Protein AF-A0A7S2X1Z3-F1 (afdb_monomer_lite)

InterPro domains:
  IPR036188 FAD/NAD(P)-binding domain superfamily [G3DSA:3.50.50.60] (1-31)

Sequence (142 aa):
FDMVVIAHNGKCANRLVKPTGAERTLRQLRSLKLSAIWALMVEFESTGTGQPPVLPSGLQACFVSNSDVISFVGNQSAKYGPSKSGMECFTLLSTEGFGRQHKVPQEAVPAAKAAEVRDLMLGALFAIPGVSKREVGPAWRA

Organism: NCBI:txid1461544

pLDDT: mean 86.82, std 15.28, range [31.34, 98.5]

Foldseek 3Di:
DVDDDDPDQLVVSLVVCVVVVPVVSNVVSVVDDDFQKDKDKDKWACDDLTHDWQDPPNDQKDADDPDQFWGIKGFVCVVVHHDPVNIIMMMTMTDSNNRVVLPDPPVDDDPVSVVVSVVSRVVRQCVPPPGDDRDRDDPDDD

Radius of gyration: 19.77 Å; chains: 1; bounding box: 50×33×56 Å

Structure (mmCIF, N/CA/C/O backbone):
data_AF-A0A7S2X1Z3-F1
#
_entry.id   AF-A0A7S2X1Z3-F1
#
loop_
_atom_site.group_PDB
_atom_site.id
_atom_site.type_symbol
_atom_site.label_atom_id
_atom_site.label_alt_id
_atom_site.label_comp_id
_atom_site.label_asym_id
_atom_site.label_entity_id
_atom_site.label_seq_id
_atom_site.pdbx_PDB_ins_code
_atom_site.Cartn_x
_atom_site.Cartn_y
_atom_site.Cartn_z
_atom_site.occupancy
_atom_site.B_iso_or_equiv
_atom_site.auth_seq_id
_atom_site.auth_comp_id
_atom_site.auth_asym_id
_atom_site.auth_atom_id
_atom_site.pdbx_PDB_model_num
ATOM 1 N N . PHE A 1 1 ? -33.592 1.449 15.723 1.00 88.25 1 PHE A N 1
ATOM 2 C CA . PHE A 1 1 ? -33.065 0.200 15.149 1.00 88.25 1 PHE A CA 1
ATOM 3 C C . PHE A 1 1 ? -33.105 -0.860 16.223 1.00 88.25 1 PHE A C 1
ATOM 5 O O . PHE A 1 1 ? -32.727 -0.550 17.347 1.00 88.25 1 PHE A O 1
ATOM 12 N N . ASP A 1 2 ? -33.521 -2.072 15.880 1.00 96.00 2 ASP A N 1
ATOM 13 C CA . ASP A 1 2 ? -33.521 -3.210 16.807 1.00 96.00 2 ASP A CA 1
ATOM 14 C C . ASP A 1 2 ? -32.120 -3.819 16.967 1.00 96.00 2 ASP A C 1
ATOM 16 O O . ASP A 1 2 ? -31.810 -4.429 17.986 1.00 96.00 2 ASP A O 1
ATOM 20 N N . MET A 1 3 ? -31.242 -3.613 15.976 1.00 94.88 3 MET A N 1
ATOM 21 C CA . MET A 1 3 ? -29.839 -4.033 15.992 1.00 94.88 3 MET A CA 1
ATOM 22 C C . MET A 1 3 ? -28.944 -3.024 15.264 1.00 94.88 3 MET A C 1
ATOM 24 O O . MET A 1 3 ? -29.395 -2.295 14.380 1.00 94.88 3 MET A O 1
ATOM 28 N N . VAL A 1 4 ? -27.656 -3.009 15.620 1.00 92.44 4 VAL A N 1
ATOM 29 C CA . VAL A 1 4 ? -26.621 -2.181 14.983 1.00 92.44 4 VAL A CA 1
ATOM 30 C C . VAL A 1 4 ? -25.405 -3.049 14.665 1.00 92.44 4 VAL A C 1
ATOM 32 O O . VAL A 1 4 ? -24.924 -3.780 15.528 1.00 92.44 4 VAL A O 1
ATOM 35 N N . VAL A 1 5 ? -24.880 -2.937 13.442 1.00 94.56 5 VAL A N 1
ATOM 36 C CA . VAL A 1 5 ? -23.656 -3.622 12.994 1.00 94.56 5 VAL A CA 1
ATOM 37 C C . VAL A 1 5 ? -22.554 -2.589 12.766 1.00 94.56 5 VAL A C 1
ATOM 39 O O . VAL A 1 5 ? -22.750 -1.622 12.034 1.00 94.56 5 VAL A O 1
ATOM 42 N N . ILE A 1 6 ? -21.384 -2.791 13.381 1.00 93.31 6 ILE A N 1
ATOM 43 C CA . ILE A 1 6 ? -20.226 -1.893 13.251 1.00 93.31 6 ILE A CA 1
ATOM 44 C C . ILE A 1 6 ? -19.145 -2.589 12.421 1.00 93.31 6 ILE A C 1
ATOM 46 O O . ILE A 1 6 ? -18.381 -3.402 12.935 1.00 93.31 6 ILE A O 1
ATOM 50 N N . ALA A 1 7 ? -19.065 -2.238 11.138 1.00 94.56 7 ALA A N 1
ATOM 51 C CA . ALA A 1 7 ? -18.086 -2.763 10.184 1.00 94.56 7 ALA A CA 1
ATOM 52 C C . ALA A 1 7 ? -16.936 -1.763 9.958 1.00 94.56 7 ALA A C 1
ATOM 54 O O . ALA A 1 7 ? -16.726 -1.268 8.854 1.00 94.56 7 ALA A O 1
ATOM 55 N N . HIS A 1 8 ? -16.208 -1.422 11.026 1.00 93.38 8 HIS A N 1
ATOM 56 C CA . HIS A 1 8 ? -15.080 -0.488 10.968 1.00 93.38 8 HIS A CA 1
ATOM 57 C C . HIS A 1 8 ? -13.832 -1.092 11.626 1.00 93.38 8 HIS A C 1
ATOM 59 O O . HIS A 1 8 ? -13.919 -1.964 12.486 1.00 93.38 8 HIS A O 1
ATOM 65 N N . ASN A 1 9 ? -12.651 -0.602 11.248 1.00 91.00 9 ASN A N 1
ATOM 66 C CA . ASN A 1 9 ? -11.387 -0.949 11.896 1.00 91.00 9 ASN A CA 1
ATOM 67 C C . ASN A 1 9 ? -11.386 -0.693 13.426 1.00 91.00 9 ASN A C 1
ATOM 69 O O . ASN A 1 9 ? -12.139 0.141 13.936 1.00 91.00 9 ASN A O 1
ATOM 73 N N . GLY A 1 10 ? -10.512 -1.399 14.157 1.00 90.50 10 GLY A N 1
ATOM 74 C CA . GLY A 1 10 ? -10.580 -1.526 15.621 1.00 90.50 10 GLY A CA 1
ATOM 75 C C . GLY A 1 10 ? -10.670 -0.207 16.395 1.00 90.50 10 GLY A C 1
ATOM 76 O O . GLY A 1 10 ? -11.534 -0.061 17.256 1.00 90.50 10 GLY A O 1
ATOM 77 N N . LYS A 1 11 ? -9.843 0.796 16.064 1.00 90.25 11 LYS A N 1
ATOM 78 C CA . LYS A 1 11 ? -9.833 2.087 16.780 1.00 90.25 11 LYS A CA 1
ATOM 79 C C . LYS A 1 11 ? -11.131 2.877 16.588 1.00 90.25 11 LYS A C 1
ATOM 81 O O . LYS A 1 11 ? -11.650 3.450 17.545 1.00 90.2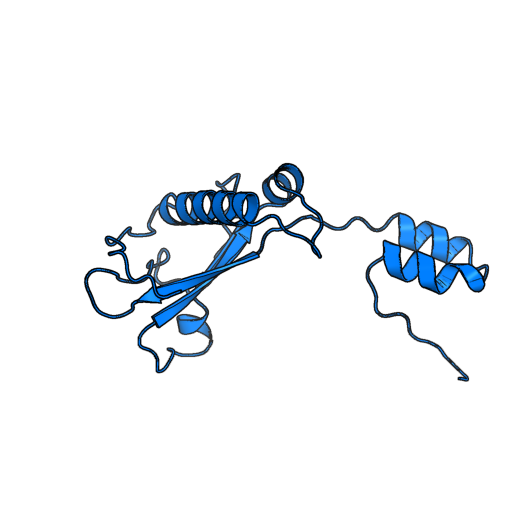5 11 LYS A O 1
ATOM 86 N N . CYS A 1 12 ? -11.667 2.913 15.374 1.00 91.88 12 CYS A N 1
ATOM 87 C CA . CYS A 1 12 ? -12.913 3.623 15.100 1.00 91.88 12 CYS A CA 1
ATOM 88 C C . CYS A 1 12 ? -14.129 2.843 15.605 1.00 91.88 12 CYS A C 1
ATOM 90 O O . CYS A 1 12 ? -15.008 3.445 16.218 1.00 91.88 12 CYS A O 1
ATOM 92 N N . ALA A 1 13 ? -14.142 1.515 15.454 1.00 95.12 13 ALA A N 1
ATOM 93 C CA . ALA A 1 13 ? -15.157 0.662 16.062 1.00 95.12 13 ALA A CA 1
ATOM 94 C C . ALA A 1 13 ? -15.181 0.835 17.588 1.00 95.12 13 ALA A C 1
ATOM 96 O O . ALA A 1 13 ? -16.249 0.984 18.171 1.00 95.12 13 ALA A O 1
ATOM 97 N N . ASN A 1 14 ? -14.015 0.934 18.238 1.00 95.56 14 ASN A N 1
ATOM 98 C CA . ASN A 1 14 ? -13.918 1.219 19.671 1.00 95.56 14 ASN A CA 1
ATOM 99 C C . ASN A 1 14 ? -14.615 2.534 20.053 1.00 95.56 14 ASN A C 1
ATOM 101 O O . ASN A 1 14 ? -15.329 2.579 21.051 1.00 95.56 14 ASN A O 1
ATOM 105 N N . ARG A 1 15 ? -14.438 3.593 19.249 1.00 94.50 15 ARG A N 1
ATOM 106 C CA . ARG A 1 15 ? -15.097 4.890 19.467 1.00 94.50 15 ARG A CA 1
ATOM 107 C C . ARG A 1 15 ? -16.618 4.785 19.335 1.00 94.50 15 ARG A C 1
ATOM 109 O O . ARG A 1 15 ? -17.320 5.375 20.148 1.00 94.50 15 ARG A O 1
ATOM 116 N N . LEU A 1 16 ? -17.105 4.026 18.353 1.00 95.44 16 LEU A N 1
ATOM 117 C CA . LEU A 1 16 ? -18.537 3.823 18.103 1.00 95.44 16 LEU A CA 1
ATOM 118 C C . LEU A 1 16 ? -19.207 2.937 19.165 1.00 95.44 16 LEU A C 1
ATOM 120 O O . LEU A 1 16 ? -20.340 3.198 19.545 1.00 95.44 16 LEU A O 1
ATOM 124 N N . VAL A 1 17 ? -18.503 1.922 19.678 1.00 94.69 17 VAL A N 1
ATOM 125 C CA . VAL A 1 17 ? -19.010 1.003 20.714 1.00 94.69 17 VAL A CA 1
ATOM 126 C C . VAL A 1 17 ? -18.955 1.623 22.114 1.00 94.69 17 VAL A C 1
ATOM 128 O O . VAL A 1 17 ? -19.666 1.165 23.004 1.00 94.69 17 VAL A O 1
ATOM 131 N N . LYS A 1 18 ? -18.152 2.674 22.345 1.00 95.44 18 LYS A N 1
ATOM 132 C CA . LYS A 1 18 ? -17.947 3.271 23.680 1.00 95.44 18 LYS A CA 1
ATOM 133 C C . LYS A 1 18 ? -19.246 3.562 24.460 1.00 95.44 18 LYS A C 1
ATOM 135 O O . LYS A 1 18 ? -19.277 3.213 25.638 1.00 95.44 18 LYS A O 1
ATOM 140 N N . PRO A 1 19 ? -20.316 4.122 23.862 1.00 94.94 19 PRO A N 1
ATOM 141 C CA . PRO A 1 19 ? -21.560 4.406 24.584 1.00 94.94 19 PRO A CA 1
ATOM 142 C C . PRO A 1 19 ? -22.304 3.163 25.097 1.00 94.94 19 PRO A C 1
ATOM 144 O O . PRO A 1 19 ? -23.149 3.289 25.972 1.00 94.94 19 PRO A O 1
ATOM 147 N N . THR A 1 20 ? -21.996 1.968 24.581 1.00 93.75 20 THR A N 1
ATOM 148 C CA . THR A 1 20 ? -22.656 0.715 24.994 1.00 93.75 20 THR A CA 1
ATOM 149 C C . THR A 1 20 ? -22.214 0.212 26.372 1.00 93.75 20 THR A C 1
ATOM 151 O O . THR A 1 20 ? -22.846 -0.685 26.918 1.00 93.75 20 THR A O 1
ATOM 154 N N . GLY A 1 21 ? -21.101 0.721 26.920 1.00 94.31 21 GLY A N 1
ATOM 155 C CA . GLY A 1 21 ? -20.534 0.236 28.187 1.00 94.31 21 GLY A CA 1
ATOM 156 C C . GLY A 1 21 ? -19.932 -1.178 28.128 1.00 94.31 21 GLY A C 1
ATOM 157 O O . GLY A 1 21 ? -19.570 -1.740 29.161 1.00 94.31 21 GLY A O 1
ATOM 158 N N . ALA A 1 22 ? -19.793 -1.776 26.939 1.00 94.19 22 ALA A N 1
ATOM 159 C CA . ALA A 1 22 ? -19.264 -3.128 26.758 1.00 94.19 22 ALA A CA 1
ATOM 160 C C . ALA A 1 22 ? -17.730 -3.199 26.943 1.00 94.19 22 ALA A C 1
ATOM 162 O O . ALA A 1 22 ? -16.971 -3.376 25.988 1.00 94.19 22 ALA A O 1
ATOM 163 N N . GLU A 1 23 ? -17.251 -3.093 28.185 1.00 95.44 23 GLU A N 1
ATOM 164 C CA . GLU A 1 23 ? -15.822 -2.982 28.534 1.00 95.44 23 GLU A CA 1
ATOM 165 C C . GLU A 1 23 ? -14.926 -4.094 27.965 1.00 95.44 23 GLU A C 1
ATOM 167 O O . GLU A 1 23 ? -13.803 -3.840 27.521 1.00 95.44 23 GLU A O 1
ATOM 172 N N . ARG A 1 24 ? -15.413 -5.343 27.934 1.00 96.06 24 ARG A N 1
ATOM 173 C CA . ARG A 1 24 ? -14.659 -6.465 27.342 1.00 96.06 24 ARG A CA 1
ATOM 174 C C . ARG A 1 24 ? -14.410 -6.235 25.849 1.00 96.06 24 ARG A C 1
ATOM 176 O O . ARG A 1 24 ? -13.268 -6.340 25.402 1.00 96.06 24 ARG A O 1
ATOM 183 N N . THR A 1 25 ? -15.449 -5.840 25.117 1.00 94.25 25 THR A N 1
ATOM 184 C CA . THR A 1 25 ? -15.381 -5.506 23.690 1.00 94.25 25 THR A CA 1
ATOM 185 C C . THR A 1 25 ? -14.482 -4.296 23.453 1.00 94.25 25 THR A C 1
ATOM 187 O O . THR A 1 25 ? -13.660 -4.302 22.539 1.00 94.25 25 THR A O 1
ATOM 190 N N . LEU A 1 26 ? -14.560 -3.271 24.308 1.00 95.12 26 LEU A N 1
ATOM 191 C CA . LEU A 1 26 ? -13.702 -2.092 24.193 1.00 95.12 26 LEU A CA 1
ATOM 192 C C . LEU A 1 26 ? -12.215 -2.443 24.338 1.00 95.12 26 LEU A C 1
ATOM 194 O O . LEU A 1 26 ? -11.396 -1.960 23.553 1.00 95.12 26 LEU A O 1
ATOM 198 N N . ARG A 1 27 ? -11.846 -3.311 25.286 1.00 95.00 27 ARG A N 1
ATOM 199 C CA . ARG A 1 27 ? -10.455 -3.772 25.423 1.00 95.00 27 ARG A CA 1
ATOM 200 C C . ARG A 1 27 ? -9.990 -4.569 24.205 1.00 95.00 27 ARG A C 1
ATOM 202 O O . ARG A 1 27 ? -8.911 -4.290 23.687 1.00 95.00 27 ARG A O 1
ATOM 209 N N . GLN A 1 28 ? -10.817 -5.487 23.708 1.00 94.81 28 GLN A N 1
ATOM 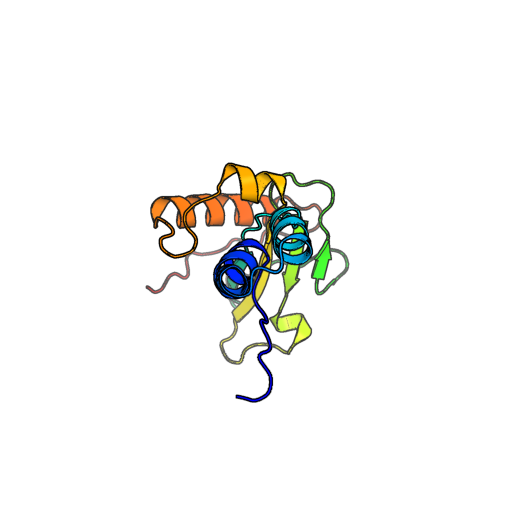210 C CA . GLN A 1 28 ? -10.496 -6.299 22.528 1.00 94.81 28 GLN A CA 1
ATOM 211 C C . GLN A 1 28 ? -10.313 -5.448 21.264 1.00 94.81 28 GLN A C 1
ATOM 213 O O . GLN A 1 28 ? -9.339 -5.618 20.533 1.00 94.81 28 GLN A O 1
ATOM 218 N N . LEU A 1 29 ? -11.191 -4.470 21.025 1.00 94.88 29 LEU A N 1
ATOM 219 C CA . LEU A 1 29 ? -11.082 -3.584 19.862 1.00 94.88 29 LEU A CA 1
ATOM 220 C C . LEU A 1 29 ? -9.810 -2.722 19.891 1.00 94.88 29 LEU A C 1
ATOM 222 O O . LEU A 1 29 ? -9.268 -2.401 18.834 1.00 94.88 29 LEU A O 1
ATOM 226 N N . ARG A 1 30 ? -9.303 -2.368 21.083 1.00 91.31 30 ARG A N 1
ATOM 227 C CA . ARG A 1 30 ? -8.037 -1.630 21.243 1.00 91.31 30 ARG A CA 1
ATOM 228 C C . ARG A 1 30 ? -6.791 -2.491 21.067 1.00 91.31 30 ARG A C 1
ATOM 230 O O . ARG A 1 30 ? -5.749 -1.940 20.726 1.00 91.31 30 ARG A O 1
ATOM 237 N N . SER A 1 31 ? -6.870 -3.803 21.293 1.00 93.44 31 SER A N 1
ATOM 238 C CA . SER A 1 31 ? -5.726 -4.700 21.082 1.00 93.44 31 SER A CA 1
ATOM 239 C C . SER A 1 31 ? -5.472 -5.028 19.609 1.00 93.44 31 SER A C 1
ATOM 241 O O . SER A 1 31 ? -4.409 -5.551 19.283 1.00 93.44 31 SER A O 1
ATOM 243 N N . LEU A 1 32 ? -6.417 -4.715 18.715 1.00 92.19 32 LEU A N 1
ATOM 244 C CA . LEU A 1 32 ? -6.255 -4.921 17.278 1.00 92.19 32 LEU A CA 1
ATOM 245 C C . LEU A 1 32 ? -5.186 -3.977 16.718 1.00 92.19 32 LEU A C 1
ATOM 247 O O . LEU A 1 32 ? -5.324 -2.753 16.764 1.00 92.19 32 LEU A O 1
ATOM 251 N N . LYS A 1 33 ? -4.125 -4.562 16.158 1.00 88.81 33 LYS A N 1
ATOM 252 C CA . LYS A 1 33 ? -3.042 -3.839 15.489 1.00 88.81 33 LYS A CA 1
ATOM 253 C C . LYS A 1 33 ? -3.241 -3.908 13.980 1.00 88.81 33 LYS A C 1
ATOM 255 O O . LYS A 1 33 ? -3.507 -4.976 13.440 1.00 88.81 33 LYS A O 1
ATOM 260 N N . LEU A 1 34 ? -3.108 -2.763 13.319 1.00 88.06 34 LEU A N 1
ATOM 261 C CA . LEU A 1 34 ? -3.136 -2.660 11.863 1.00 88.06 34 LEU A CA 1
ATOM 262 C C . LEU A 1 34 ? -1.731 -2.355 11.364 1.00 88.06 34 LEU A C 1
ATOM 264 O O . LEU A 1 34 ? -1.065 -1.465 11.899 1.00 88.06 34 LEU A O 1
ATOM 268 N N . SER A 1 35 ? -1.322 -3.064 10.321 1.00 90.69 35 SER A N 1
ATOM 269 C CA . SER A 1 35 ? -0.107 -2.758 9.577 1.00 90.69 35 SER A CA 1
ATOM 270 C C . SER A 1 35 ? -0.285 -1.463 8.789 1.00 90.69 35 SER A C 1
ATOM 272 O O . SER A 1 35 ? -1.355 -1.199 8.240 1.00 90.69 35 SER A O 1
ATOM 274 N N . ALA A 1 36 ? 0.766 -0.647 8.732 1.00 93.00 36 ALA A N 1
ATOM 275 C CA . ALA A 1 36 ? 0.825 0.488 7.821 1.00 93.00 36 ALA A CA 1
ATOM 276 C C . ALA A 1 36 ? 1.435 0.010 6.501 1.00 93.00 36 ALA A C 1
ATOM 278 O O . ALA A 1 36 ? 2.532 -0.537 6.511 1.00 93.00 36 ALA A O 1
ATOM 279 N N . ILE A 1 37 ? 0.724 0.205 5.393 1.00 96.50 37 ILE A N 1
ATOM 280 C CA . ILE A 1 37 ? 1.159 -0.184 4.049 1.00 96.50 37 ILE A CA 1
ATOM 281 C C . ILE A 1 37 ? 0.877 0.989 3.112 1.00 96.50 37 ILE A C 1
ATOM 283 O O . ILE A 1 37 ? -0.211 1.565 3.161 1.00 96.50 37 ILE A O 1
ATOM 287 N N . TRP A 1 38 ? 1.842 1.328 2.261 1.00 97.75 38 TRP A N 1
ATOM 288 C CA . TRP A 1 38 ? 1.617 2.186 1.103 1.00 97.75 38 TRP A CA 1
ATOM 289 C C . TRP A 1 38 ? 1.190 1.333 -0.085 1.00 97.75 38 TRP A C 1
ATOM 291 O O . TRP A 1 38 ? 1.799 0.299 -0.360 1.00 97.75 38 TRP A O 1
ATOM 301 N N . ALA A 1 39 ? 0.151 1.776 -0.787 1.00 97.38 39 ALA A N 1
ATOM 302 C CA . ALA A 1 39 ? -0.266 1.202 -2.056 1.00 97.38 39 ALA A CA 1
ATOM 303 C C . ALA A 1 39 ? 0.007 2.226 -3.158 1.00 97.38 39 ALA A C 1
ATOM 305 O O . ALA A 1 39 ? -0.529 3.334 -3.113 1.00 97.38 39 ALA A O 1
ATOM 306 N N . LEU A 1 40 ? 0.841 1.861 -4.129 1.00 97.06 40 LEU A N 1
ATOM 307 C CA . LEU A 1 40 ? 1.098 2.668 -5.315 1.00 97.06 40 LEU A CA 1
ATOM 308 C C . LEU A 1 40 ? 0.433 1.998 -6.514 1.00 97.06 40 LEU A C 1
ATOM 310 O O . LEU A 1 40 ? 0.755 0.859 -6.845 1.00 97.06 40 LEU A O 1
ATOM 314 N N . MET A 1 41 ? -0.480 2.715 -7.163 1.00 95.19 41 MET A N 1
ATOM 315 C CA . MET A 1 41 ? -0.965 2.358 -8.493 1.00 95.19 41 MET A CA 1
ATOM 316 C C . MET A 1 41 ? -0.201 3.189 -9.515 1.00 95.19 41 MET A C 1
ATOM 318 O O . MET A 1 41 ? -0.058 4.399 -9.339 1.00 95.19 41 MET A O 1
ATOM 322 N N . VAL A 1 42 ? 0.317 2.538 -10.548 1.00 91.75 42 VAL A N 1
ATOM 323 C CA . VAL A 1 42 ? 1.109 3.182 -11.597 1.00 91.75 42 VAL A CA 1
ATOM 324 C C . VAL A 1 42 ? 0.716 2.606 -12.946 1.00 91.75 42 VAL A C 1
ATOM 326 O O . VAL A 1 42 ? 0.455 1.410 -13.062 1.00 91.75 42 VAL A O 1
ATOM 329 N N . GLU A 1 43 ? 0.664 3.465 -13.955 1.00 89.69 43 GLU A N 1
ATOM 330 C CA . GLU A 1 43 ? 0.419 3.076 -15.337 1.00 89.69 43 GLU A CA 1
ATOM 331 C C . GLU A 1 43 ? 1.702 3.241 -16.148 1.00 89.69 43 GLU A C 1
ATOM 333 O O . GLU A 1 43 ? 2.442 4.211 -15.974 1.00 89.69 43 GLU A O 1
ATOM 338 N N . PHE A 1 44 ? 1.963 2.276 -17.022 1.00 86.25 44 PHE A N 1
ATOM 339 C CA . PHE A 1 44 ? 3.061 2.302 -17.977 1.00 86.25 44 PHE A CA 1
ATOM 340 C C . PHE A 1 44 ? 2.494 2.218 -19.386 1.00 86.25 44 PHE A C 1
ATOM 342 O O . PHE A 1 44 ? 1.595 1.420 -19.644 1.00 86.25 44 PHE A O 1
ATOM 349 N N . GLU A 1 45 ? 3.033 3.004 -20.309 1.00 83.69 45 GLU A N 1
ATOM 350 C CA . GLU A 1 45 ? 2.639 2.931 -21.713 1.00 83.69 45 GLU A CA 1
ATOM 351 C C . GLU A 1 45 ? 3.017 1.571 -22.312 1.00 83.69 45 GLU A C 1
ATOM 353 O O . GLU A 1 45 ? 4.110 1.057 -22.079 1.00 83.69 45 GLU A O 1
ATOM 358 N N . SER A 1 46 ? 2.082 0.951 -23.036 1.00 69.00 46 SER A N 1
ATOM 359 C CA . SER A 1 46 ? 2.271 -0.350 -23.689 1.00 69.00 46 SER A CA 1
ATOM 360 C C . SER A 1 46 ? 2.999 -0.228 -25.030 1.00 69.00 46 SER A C 1
ATOM 362 O O . SER A 1 46 ? 3.565 -1.209 -25.515 1.00 69.00 46 SER A O 1
ATOM 364 N N . THR A 1 47 ? 2.966 0.953 -25.655 1.00 58.53 47 THR A N 1
ATOM 365 C CA . THR A 1 47 ? 3.498 1.208 -27.001 1.00 58.53 47 THR A CA 1
ATOM 366 C C . THR A 1 47 ? 4.451 2.400 -27.003 1.00 58.53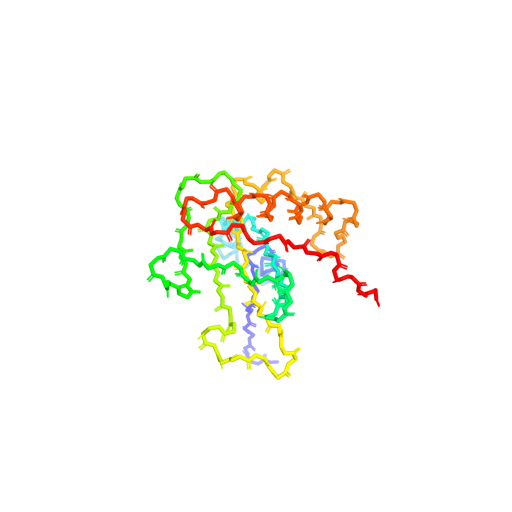 47 THR A C 1
ATOM 368 O O . THR A 1 47 ? 4.035 3.504 -26.684 1.00 58.53 47 THR A O 1
ATOM 371 N N . GLY A 1 48 ? 5.706 2.208 -27.421 1.00 55.34 48 GLY A N 1
ATOM 372 C CA . GLY A 1 48 ? 6.712 3.276 -27.490 1.00 55.34 48 GLY A CA 1
ATOM 373 C C . GLY A 1 48 ? 8.062 2.853 -26.908 1.00 55.34 48 GLY A C 1
ATOM 374 O O . GLY A 1 48 ? 8.371 1.663 -26.846 1.00 55.34 48 GLY A O 1
ATOM 375 N N . THR A 1 49 ? 8.877 3.830 -26.496 1.00 49.31 49 THR A N 1
ATOM 376 C CA . THR A 1 49 ? 10.126 3.590 -25.744 1.00 49.31 49 THR A CA 1
ATOM 377 C C . THR A 1 49 ? 9.844 3.134 -24.312 1.00 49.31 49 THR A C 1
ATOM 379 O O . THR A 1 49 ? 10.573 2.293 -23.792 1.00 49.31 49 THR A O 1
ATOM 382 N N . GLY A 1 50 ? 8.740 3.607 -23.722 1.00 52.69 50 GLY A N 1
ATOM 383 C CA . GLY A 1 50 ? 8.162 3.041 -22.511 1.00 52.69 50 GLY A CA 1
ATOM 384 C C . GLY A 1 50 ? 7.515 1.703 -22.841 1.00 52.69 50 GLY A C 1
ATOM 385 O O . GLY A 1 50 ? 6.520 1.652 -23.553 1.00 52.69 50 GLY A O 1
ATOM 386 N N . GLN A 1 51 ? 8.106 0.616 -22.361 1.00 65.19 51 GLN A N 1
ATOM 387 C CA . GLN A 1 51 ? 7.447 -0.684 -22.323 1.00 65.19 51 GLN A CA 1
ATOM 388 C C . GLN A 1 51 ? 7.217 -1.062 -20.860 1.00 65.19 51 GLN A C 1
ATOM 390 O O . GLN A 1 51 ? 8.076 -0.776 -20.017 1.00 65.19 51 GLN A O 1
ATOM 395 N N . PRO A 1 52 ? 6.082 -1.700 -20.544 1.00 75.06 52 PRO A N 1
ATOM 396 C CA . PRO A 1 52 ? 5.720 -2.009 -19.175 1.00 75.06 52 PRO A CA 1
ATOM 397 C C . PRO A 1 52 ? 6.718 -2.997 -18.553 1.00 75.06 52 PRO A C 1
ATOM 399 O O . PRO A 1 52 ? 7.327 -3.806 -19.267 1.00 75.06 52 PRO A O 1
ATOM 402 N N . PRO A 1 53 ? 6.904 -2.956 -17.221 1.00 81.75 53 PRO A N 1
ATOM 403 C CA . PRO A 1 53 ? 7.739 -3.921 -16.524 1.00 81.75 53 PRO A CA 1
ATOM 404 C C . PRO A 1 53 ? 7.251 -5.346 -16.793 1.00 81.75 53 PRO A C 1
ATOM 406 O O . PRO A 1 53 ? 6.095 -5.680 -16.542 1.00 81.75 53 PRO A O 1
ATOM 409 N N . VAL A 1 54 ? 8.150 -6.216 -17.247 1.00 83.44 54 VAL A N 1
ATOM 410 C CA . VAL A 1 54 ? 7.862 -7.649 -17.350 1.00 83.44 54 VAL A CA 1
ATOM 411 C C . VAL A 1 54 ? 8.276 -8.302 -16.040 1.00 83.44 54 VAL A C 1
ATOM 413 O O . VAL A 1 54 ? 9.439 -8.211 -15.646 1.00 83.44 54 VAL A O 1
ATOM 416 N N . LEU A 1 55 ? 7.330 -8.936 -15.347 1.00 84.44 55 LEU A N 1
ATOM 417 C CA . LEU A 1 55 ? 7.630 -9.668 -14.117 1.00 84.44 55 LEU A CA 1
ATOM 418 C C . LEU A 1 55 ? 8.325 -11.007 -14.431 1.00 84.44 55 LEU A C 1
ATOM 420 O O . LEU A 1 55 ? 8.094 -11.587 -15.500 1.00 84.44 55 LEU A O 1
ATOM 424 N N . PRO A 1 56 ? 9.150 -11.534 -13.504 1.00 80.62 56 PRO A N 1
ATOM 425 C CA . PRO A 1 56 ? 9.869 -12.787 -13.705 1.00 80.62 56 PRO A CA 1
ATOM 426 C C . PRO A 1 56 ? 8.944 -13.937 -14.108 1.00 80.62 56 PRO A C 1
ATOM 428 O O . PRO A 1 56 ? 7.838 -14.071 -13.586 1.00 80.62 56 PRO A O 1
ATOM 431 N N . SER A 1 57 ? 9.412 -14.776 -15.034 1.00 82.00 57 SER A N 1
ATOM 432 C CA . SER A 1 57 ? 8.709 -15.986 -15.487 1.00 82.00 5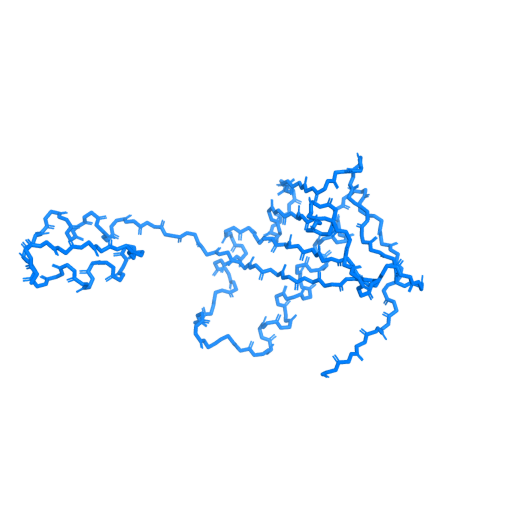7 SER A CA 1
ATOM 433 C C . SER A 1 57 ? 7.297 -15.750 -16.050 1.00 82.00 57 SER A C 1
ATOM 435 O O . SER A 1 57 ? 6.481 -16.668 -16.053 1.00 82.00 57 SER A O 1
ATOM 437 N N . GLY A 1 58 ? 6.989 -14.532 -16.514 1.00 78.75 58 GLY A N 1
ATOM 438 C CA . GLY A 1 58 ? 5.667 -14.190 -17.051 1.00 78.75 58 GLY A CA 1
ATOM 439 C C . GLY A 1 58 ? 4.565 -14.124 -15.989 1.00 78.75 58 GLY A C 1
ATOM 440 O O . GLY A 1 58 ? 3.383 -14.222 -16.319 1.00 78.75 58 GLY A O 1
ATOM 441 N N . LEU A 1 59 ? 4.933 -13.984 -14.711 1.00 86.06 59 LEU A N 1
ATOM 442 C CA . LEU A 1 59 ? 3.971 -13.841 -13.623 1.00 86.06 59 LEU A CA 1
ATOM 443 C C . LEU A 1 59 ? 3.122 -12.578 -13.805 1.00 86.06 59 LEU A C 1
ATOM 445 O O . LEU A 1 59 ? 3.603 -11.531 -14.222 1.00 86.06 59 LEU A O 1
ATOM 449 N N . GLN A 1 60 ? 1.849 -12.656 -13.428 1.00 90.31 60 GLN A N 1
ATOM 450 C CA . GLN A 1 60 ? 0.965 -11.485 -13.400 1.00 90.31 60 GLN A CA 1
ATOM 451 C C . GLN A 1 60 ? 1.044 -10.745 -12.064 1.00 90.31 60 GLN A C 1
ATOM 453 O O . GLN A 1 60 ? 0.691 -9.576 -11.978 1.00 90.31 60 GLN A O 1
ATOM 458 N N . ALA A 1 61 ? 1.503 -11.418 -11.011 1.00 92.62 61 ALA A N 1
ATOM 459 C CA . ALA A 1 61 ? 1.757 -10.835 -9.705 1.00 92.62 61 ALA A CA 1
ATOM 460 C C . ALA A 1 61 ? 2.736 -11.709 -8.918 1.00 92.62 61 ALA A C 1
ATOM 462 O O . ALA A 1 61 ? 2.798 -12.922 -9.132 1.00 92.62 61 ALA A O 1
ATOM 463 N N . CYS A 1 62 ? 3.471 -11.113 -7.984 1.00 92.00 62 CYS A N 1
ATOM 464 C CA . CYS A 1 62 ? 4.335 -11.845 -7.069 1.00 92.00 62 CYS A CA 1
ATOM 465 C C . CYS A 1 62 ? 4.516 -11.118 -5.732 1.00 92.00 62 CYS A C 1
ATOM 467 O O . CYS A 1 62 ? 4.425 -9.891 -5.636 1.00 92.00 62 CYS A O 1
ATOM 469 N N . PHE A 1 63 ? 4.792 -11.905 -4.692 1.00 95.06 63 PHE A N 1
ATOM 470 C CA . PHE A 1 63 ? 5.332 -11.394 -3.438 1.00 95.06 63 PHE A CA 1
ATOM 471 C C . PHE A 1 63 ? 6.843 -11.188 -3.568 1.00 95.06 63 PHE A C 1
ATOM 473 O O . PHE A 1 63 ? 7.528 -11.964 -4.234 1.00 95.06 63 PHE A O 1
ATOM 480 N N . VAL A 1 64 ? 7.357 -10.155 -2.905 1.00 93.94 64 VAL A N 1
ATOM 481 C CA . VAL A 1 64 ? 8.767 -9.760 -2.933 1.00 93.94 64 VAL A CA 1
ATOM 482 C C . VAL A 1 64 ? 9.340 -9.934 -1.530 1.00 93.94 64 VAL A C 1
ATOM 484 O O . VAL A 1 64 ? 8.940 -9.240 -0.602 1.00 93.94 64 VAL A O 1
ATOM 487 N N . SER A 1 65 ? 10.251 -10.894 -1.360 1.00 87.19 65 SER A N 1
ATOM 488 C CA . SER A 1 65 ? 10.785 -11.263 -0.036 1.00 87.19 65 SER A CA 1
ATOM 489 C C . SER A 1 65 ? 12.075 -10.527 0.341 1.00 87.19 65 SER A C 1
ATOM 491 O O . SER A 1 65 ? 12.349 -10.362 1.523 1.00 87.19 65 SER A O 1
ATOM 493 N N . ASN A 1 66 ? 12.851 -10.064 -0.645 1.00 88.31 66 ASN A N 1
ATOM 494 C CA . ASN A 1 66 ? 14.175 -9.454 -0.451 1.00 88.31 66 ASN A CA 1
ATOM 495 C C . ASN A 1 66 ? 14.166 -7.944 -0.744 1.00 88.31 66 ASN A C 1
ATOM 497 O O . ASN A 1 66 ? 15.057 -7.425 -1.413 1.00 88.31 66 ASN A O 1
ATOM 501 N N . SER A 1 67 ? 13.124 -7.241 -0.303 1.00 94.19 67 SER A N 1
ATOM 502 C CA . SER A 1 67 ? 13.029 -5.786 -0.412 1.00 94.19 67 SER A CA 1
ATOM 503 C C . SER A 1 67 ? 12.534 -5.213 0.904 1.00 94.19 67 SER A C 1
ATOM 505 O O . SER A 1 67 ? 11.518 -5.657 1.432 1.00 94.19 67 SER A O 1
ATOM 507 N N . ASP A 1 68 ? 13.214 -4.183 1.400 1.00 96.75 68 ASP A N 1
ATOM 508 C CA . ASP A 1 68 ? 12.740 -3.427 2.559 1.00 96.75 68 ASP A CA 1
ATOM 509 C C . ASP A 1 68 ? 11.596 -2.472 2.194 1.00 96.75 68 ASP A C 1
ATOM 511 O O . ASP A 1 68 ? 10.907 -1.976 3.082 1.00 96.75 68 ASP A O 1
ATOM 515 N N . VAL A 1 69 ? 11.359 -2.230 0.898 1.00 98.00 69 VAL A N 1
ATOM 516 C CA . VAL A 1 69 ? 10.415 -1.224 0.394 1.00 98.00 69 VAL A CA 1
ATOM 517 C C . VAL A 1 69 ? 9.101 -1.854 -0.045 1.00 98.00 69 VAL A C 1
ATOM 519 O O . VAL A 1 69 ? 8.057 -1.475 0.480 1.00 98.00 69 VAL A O 1
ATOM 522 N N . ILE A 1 70 ? 9.129 -2.812 -0.976 1.00 97.56 70 ILE A N 1
ATOM 523 C CA . ILE A 1 70 ? 7.928 -3.440 -1.551 1.00 97.56 70 ILE A CA 1
ATOM 524 C C . ILE A 1 70 ? 7.795 -4.897 -1.118 1.00 97.56 70 ILE A C 1
ATOM 526 O O . ILE A 1 70 ? 8.772 -5.629 -1.073 1.00 97.56 70 ILE A O 1
ATOM 530 N N . SER A 1 71 ? 6.571 -5.322 -0.812 1.00 97.62 71 SER A N 1
ATOM 531 C CA . SER A 1 71 ? 6.243 -6.705 -0.443 1.00 97.62 71 SER A CA 1
ATOM 532 C C . SER A 1 71 ? 5.441 -7.433 -1.519 1.00 97.62 71 SER A C 1
ATOM 534 O O . SER A 1 71 ? 5.366 -8.661 -1.510 1.00 97.62 71 SER A O 1
ATOM 536 N N . PHE A 1 72 ? 4.841 -6.695 -2.455 1.00 97.31 72 PHE A N 1
ATOM 537 C CA . PHE A 1 72 ? 4.010 -7.248 -3.516 1.00 97.31 72 PHE A CA 1
ATOM 538 C C . PHE A 1 72 ? 3.998 -6.335 -4.742 1.00 97.31 72 PHE A C 1
ATOM 540 O O . PHE A 1 72 ? 3.957 -5.109 -4.615 1.00 97.31 72 PHE A O 1
ATOM 547 N N . VAL A 1 73 ? 3.961 -6.951 -5.920 1.00 95.88 73 VAL A N 1
ATOM 548 C CA . VAL A 1 73 ? 3.683 -6.307 -7.206 1.00 95.88 73 VAL A CA 1
ATOM 549 C C . VAL A 1 73 ? 2.653 -7.130 -7.973 1.00 95.88 73 VAL A C 1
ATOM 551 O O . VAL A 1 73 ? 2.716 -8.357 -7.987 1.00 95.88 73 VAL A O 1
ATOM 554 N N . GLY A 1 74 ? 1.720 -6.459 -8.644 1.00 94.12 74 GLY A N 1
ATOM 555 C CA . GLY A 1 74 ? 0.783 -7.088 -9.567 1.00 94.12 74 GLY A CA 1
ATOM 556 C C . GLY A 1 74 ? 0.503 -6.221 -10.786 1.00 94.12 74 GLY A C 1
ATOM 557 O O . GLY A 1 74 ? 0.249 -5.029 -10.646 1.00 94.12 74 GLY A O 1
ATOM 558 N N . ASN A 1 75 ? 0.518 -6.833 -11.965 1.00 92.44 75 ASN A N 1
ATOM 559 C CA . ASN A 1 75 ? 0.041 -6.276 -13.221 1.00 92.44 75 ASN A CA 1
ATOM 560 C C . ASN A 1 75 ? -1.475 -6.509 -13.323 1.00 92.44 75 ASN A C 1
ATOM 562 O O . ASN A 1 75 ? -1.950 -7.617 -13.585 1.00 92.44 75 ASN A O 1
ATOM 566 N N . GLN A 1 76 ? -2.244 -5.453 -13.087 1.00 92.25 76 GLN A N 1
ATOM 567 C CA . GLN A 1 76 ? -3.700 -5.500 -13.110 1.00 92.25 76 GLN A CA 1
ATOM 568 C C . GLN A 1 76 ? -4.241 -5.667 -14.528 1.00 92.25 76 GLN A C 1
ATOM 570 O O . GLN A 1 76 ? -5.243 -6.356 -14.713 1.00 92.25 76 GLN A O 1
ATOM 575 N N . SER A 1 77 ? -3.566 -5.103 -15.529 1.00 90.19 77 SER A N 1
ATOM 576 C CA . SER A 1 77 ? -3.949 -5.264 -16.934 1.00 90.19 77 SER A CA 1
ATOM 577 C C . SER A 1 77 ? -3.770 -6.704 -17.409 1.00 90.19 77 SER A C 1
ATOM 579 O O . SER A 1 77 ? -4.638 -7.235 -18.095 1.00 90.19 77 SER A O 1
ATOM 581 N N . ALA A 1 78 ? -2.715 -7.397 -16.976 1.00 86.81 78 ALA A N 1
ATOM 582 C CA . ALA A 1 78 ? -2.564 -8.822 -17.267 1.00 86.81 78 ALA A CA 1
ATOM 583 C C . ALA A 1 78 ? -3.669 -9.670 -16.606 1.00 86.81 78 ALA A C 1
ATOM 585 O O . ALA A 1 78 ? -4.135 -10.646 -17.192 1.00 86.81 78 ALA A O 1
ATOM 586 N N . LYS A 1 79 ? -4.113 -9.287 -15.401 1.00 86.94 79 LYS A N 1
ATOM 587 C CA . LYS A 1 79 ? -5.136 -10.016 -14.637 1.00 86.94 79 LYS A CA 1
ATOM 588 C C . LYS A 1 79 ? -6.560 -9.814 -15.167 1.00 86.94 79 LYS A C 1
ATOM 590 O O . LYS A 1 79 ? -7.310 -10.780 -15.272 1.00 86.94 79 LYS A O 1
ATOM 595 N N . TYR A 1 80 ? -6.962 -8.570 -15.426 1.00 87.81 80 TYR A N 1
ATOM 596 C CA . TYR A 1 80 ? -8.348 -8.220 -15.774 1.00 87.81 80 TYR A CA 1
ATOM 597 C C . TYR A 1 80 ? -8.572 -7.998 -17.274 1.00 87.81 80 TYR A C 1
ATOM 599 O O . TYR A 1 80 ? -9.711 -7.829 -17.705 1.00 87.81 80 TYR A O 1
ATOM 607 N N . GLY A 1 81 ? -7.500 -8.027 -18.064 1.00 82.31 81 GLY A N 1
ATOM 608 C CA . GLY A 1 81 ? -7.507 -7.704 -19.483 1.00 82.31 81 GLY A CA 1
ATOM 609 C C . GLY A 1 81 ? -6.887 -6.328 -19.756 1.00 82.31 81 GLY A C 1
ATOM 610 O O . GLY A 1 81 ? -6.921 -5.439 -18.898 1.00 82.31 81 GLY A O 1
ATOM 611 N N . PRO A 1 82 ? -6.289 -6.145 -20.945 1.00 76.62 82 PRO A N 1
ATOM 612 C CA . PRO A 1 82 ? -5.596 -4.915 -21.296 1.00 76.62 82 PRO A CA 1
ATOM 613 C C . PRO A 1 82 ? -6.554 -3.723 -21.314 1.00 76.62 82 PRO A C 1
ATOM 615 O O . PRO A 1 82 ? -7.713 -3.831 -21.729 1.00 76.62 82 PRO A O 1
ATOM 618 N N . SER A 1 83 ? -6.051 -2.561 -20.894 1.00 71.62 83 SER A N 1
ATOM 619 C CA . SER A 1 83 ? -6.790 -1.314 -21.055 1.00 71.62 83 SER A CA 1
ATOM 620 C C . SER A 1 83 ? -6.922 -0.971 -22.539 1.00 71.62 83 SER A C 1
ATOM 622 O O . SER A 1 83 ? -5.991 -1.159 -23.323 1.00 71.62 83 SER A O 1
ATOM 624 N N . LYS A 1 84 ? -8.052 -0.368 -22.924 1.00 74.38 84 LYS A N 1
ATOM 625 C CA . LYS A 1 84 ? -8.223 0.219 -24.264 1.00 74.38 84 LYS A CA 1
ATOM 626 C C . LYS A 1 84 ? -7.318 1.435 -24.501 1.00 74.38 84 LYS A C 1
ATOM 628 O O . LYS A 1 84 ? -7.209 1.881 -25.636 1.00 74.38 84 LYS A O 1
ATOM 633 N N . SER A 1 85 ? -6.698 1.978 -23.449 1.00 77.56 85 SER A N 1
ATOM 634 C CA . SER A 1 85 ? -5.826 3.156 -23.522 1.00 77.56 85 SER A CA 1
ATOM 635 C C . SER A 1 85 ? -4.413 2.869 -24.034 1.00 77.56 85 SER A C 1
ATOM 637 O O . SER A 1 85 ? -3.651 3.814 -24.193 1.00 77.56 85 SER A O 1
ATOM 639 N N . GLY A 1 86 ? -4.042 1.603 -24.272 1.00 79.38 86 GLY A N 1
ATOM 640 C CA . GLY A 1 86 ? -2.656 1.258 -24.611 1.00 79.38 86 GLY A CA 1
ATOM 641 C C . GLY A 1 86 ? -1.689 1.468 -23.441 1.00 79.38 86 GLY A C 1
ATOM 642 O O . GLY A 1 86 ? -0.519 1.761 -23.662 1.00 79.38 86 GLY A O 1
ATOM 643 N N . MET A 1 87 ? -2.191 1.354 -22.209 1.00 84.31 87 MET A N 1
ATOM 644 C CA . MET A 1 87 ? -1.425 1.433 -20.965 1.00 84.31 87 MET A CA 1
ATOM 645 C C . MET A 1 87 ? -1.612 0.138 -20.165 1.00 84.31 87 MET A C 1
ATOM 647 O O . MET A 1 87 ? -2.697 -0.456 -20.174 1.00 84.31 87 MET A O 1
ATOM 651 N N . GLU A 1 88 ? -0.587 -0.264 -19.418 1.00 87.44 88 GLU A N 1
ATOM 652 C CA . GLU A 1 88 ? -0.662 -1.327 -18.418 1.00 87.44 88 GLU A CA 1
ATOM 653 C C . GLU A 1 88 ? -0.623 -0.766 -16.999 1.00 87.44 88 GLU A C 1
ATOM 655 O O . GLU A 1 88 ? 0.262 0.008 -16.636 1.00 87.44 88 GLU A O 1
ATOM 660 N N . CYS A 1 89 ? -1.577 -1.195 -16.176 1.00 91.25 89 CYS A N 1
ATOM 661 C CA . CYS A 1 89 ? -1.725 -0.758 -14.797 1.00 91.25 89 CYS A CA 1
ATOM 662 C C . CYS A 1 89 ? -1.095 -1.765 -13.835 1.00 91.25 89 CYS A C 1
ATOM 664 O O . CYS A 1 89 ? -1.372 -2.965 -13.895 1.00 91.25 89 CYS A O 1
ATOM 666 N N . PHE A 1 90 ? -0.296 -1.268 -12.898 1.00 93.38 90 PHE A N 1
ATOM 667 C CA . PHE A 1 90 ? 0.354 -2.047 -11.857 1.00 93.38 90 PHE A CA 1
ATOM 668 C C . PHE A 1 90 ? -0.058 -1.554 -10.474 1.00 93.38 90 PHE A C 1
ATOM 670 O O . PHE A 1 90 ? -0.292 -0.370 -10.245 1.00 93.38 90 PHE A O 1
ATOM 677 N N . THR A 1 91 ? -0.111 -2.480 -9.523 1.00 96.75 91 THR A N 1
ATOM 678 C CA . THR A 1 91 ? -0.257 -2.201 -8.096 1.00 96.75 91 THR A CA 1
ATOM 679 C C . THR A 1 91 ? 0.977 -2.697 -7.363 1.00 96.75 91 THR A C 1
ATOM 681 O O . THR A 1 91 ? 1.320 -3.874 -7.450 1.00 96.75 91 THR A O 1
ATOM 684 N N . LEU A 1 92 ? 1.614 -1.807 -6.610 1.00 97.62 92 LEU A N 1
ATOM 685 C CA . LEU A 1 92 ? 2.705 -2.115 -5.697 1.00 97.62 92 LEU A CA 1
ATOM 686 C C . LEU A 1 92 ? 2.217 -1.931 -4.264 1.00 97.62 92 LEU A C 1
ATOM 688 O O . LEU A 1 92 ? 1.603 -0.910 -3.950 1.00 97.62 92 LEU A O 1
ATOM 692 N N . LEU A 1 93 ? 2.524 -2.881 -3.386 1.00 98.38 93 LEU A N 1
ATOM 693 C CA . LEU A 1 93 ? 2.296 -2.737 -1.949 1.00 98.38 93 LEU A CA 1
ATOM 694 C C . LEU A 1 93 ? 3.636 -2.707 -1.227 1.00 98.38 93 LEU A C 1
ATOM 696 O O . LEU A 1 93 ? 4.521 -3.518 -1.507 1.00 98.38 93 LEU A O 1
ATOM 700 N N . SER A 1 94 ? 3.782 -1.778 -0.285 1.00 98.50 94 SER A N 1
ATOM 701 C CA . SER A 1 94 ? 4.996 -1.674 0.516 1.00 98.50 94 SER A CA 1
ATOM 702 C C . SER A 1 94 ? 5.134 -2.830 1.511 1.00 98.50 94 SER A C 1
ATOM 704 O O . SER A 1 94 ? 4.188 -3.577 1.767 1.00 98.50 94 SER A O 1
ATOM 706 N N . THR A 1 95 ? 6.297 -2.962 2.139 1.00 98.25 95 THR A N 1
ATOM 707 C CA . THR A 1 95 ? 6.420 -3.707 3.399 1.00 98.25 95 THR A CA 1
ATOM 708 C C . THR A 1 95 ? 5.740 -2.944 4.546 1.00 98.25 95 THR A C 1
ATOM 710 O O . THR A 1 95 ? 5.492 -1.734 4.453 1.00 98.25 95 THR A O 1
ATOM 713 N N . GLU A 1 96 ? 5.463 -3.634 5.658 1.00 96.50 96 GLU A N 1
ATOM 714 C CA . GLU A 1 96 ? 4.984 -2.998 6.899 1.00 96.50 96 GLU A CA 1
ATOM 715 C C . GLU A 1 96 ? 6.036 -2.046 7.489 1.00 96.50 96 GLU A C 1
ATOM 717 O O . GLU A 1 96 ? 5.706 -0.956 7.962 1.00 96.50 96 GLU A O 1
ATOM 722 N N . GLY A 1 97 ? 7.316 -2.435 7.432 1.00 97.06 97 GLY A N 1
ATOM 723 C CA . GLY A 1 97 ? 8.433 -1.628 7.922 1.00 97.06 97 GLY A CA 1
ATOM 724 C C . GLY A 1 97 ? 8.527 -0.289 7.195 1.00 97.06 97 GLY A C 1
ATOM 725 O O . GLY A 1 97 ? 8.546 0.761 7.841 1.00 97.06 97 GLY A O 1
ATOM 726 N N . PHE A 1 98 ? 8.479 -0.321 5.862 1.00 98.19 98 PHE A N 1
ATOM 727 C CA . PHE A 1 98 ? 8.479 0.880 5.031 1.00 98.19 98 PHE A CA 1
ATOM 728 C C . PHE A 1 98 ? 7.261 1.764 5.306 1.00 98.19 98 PHE A C 1
ATOM 730 O O . PHE A 1 98 ? 7.400 2.971 5.516 1.00 98.19 98 PHE A O 1
ATOM 737 N N . GLY A 1 99 ? 6.068 1.161 5.369 1.00 97.56 99 GLY A N 1
ATOM 738 C CA . GLY A 1 99 ? 4.826 1.877 5.654 1.00 97.56 99 GLY A CA 1
ATOM 739 C C . GLY A 1 99 ? 4.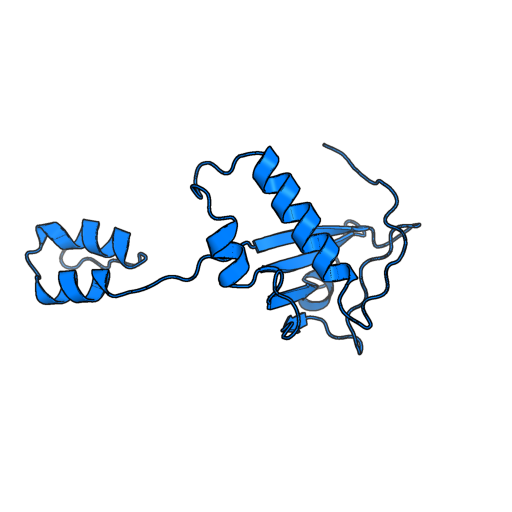828 2.564 7.015 1.00 97.56 99 GLY A C 1
ATOM 740 O O . GLY A 1 99 ? 4.316 3.674 7.150 1.00 97.56 99 GLY A O 1
ATOM 741 N N . ARG A 1 100 ? 5.459 1.952 8.020 1.00 96.62 100 ARG A N 1
ATOM 742 C CA . ARG A 1 100 ? 5.631 2.548 9.347 1.00 96.62 100 ARG A CA 1
ATOM 743 C C . ARG A 1 100 ? 6.611 3.724 9.340 1.00 96.62 100 ARG A C 1
ATOM 745 O O . ARG A 1 100 ? 6.319 4.727 9.984 1.00 96.62 100 ARG A O 1
ATOM 752 N N . GLN A 1 101 ? 7.732 3.615 8.625 1.00 97.44 101 GLN A N 1
ATOM 753 C CA . GLN A 1 101 ? 8.748 4.675 8.528 1.00 97.44 101 GLN A CA 1
ATOM 754 C C . GLN A 1 101 ? 8.246 5.909 7.764 1.00 97.44 101 GLN A C 1
ATOM 756 O O . GLN A 1 101 ? 8.565 7.034 8.134 1.00 97.44 101 GLN A O 1
ATOM 761 N N . HIS A 1 102 ? 7.411 5.705 6.743 1.00 97.12 102 HIS A N 1
ATOM 762 C CA . HIS A 1 102 ? 6.892 6.773 5.881 1.00 97.12 102 HIS A CA 1
ATOM 763 C C . HIS A 1 102 ? 5.446 7.145 6.220 1.00 97.12 102 HIS A C 1
ATOM 765 O O . HIS A 1 102 ? 4.715 7.660 5.376 1.00 97.12 102 HIS A O 1
ATOM 771 N N . LYS A 1 103 ? 4.988 6.839 7.436 1.00 95.38 103 LYS A N 1
ATOM 772 C CA . LYS A 1 103 ? 3.595 7.042 7.829 1.00 95.38 103 LYS A CA 1
ATOM 773 C C . LYS A 1 103 ? 3.257 8.531 7.913 1.00 95.38 103 LYS A C 1
ATOM 775 O O . LYS A 1 103 ? 3.924 9.292 8.606 1.00 95.38 103 LYS A O 1
ATOM 780 N N . VAL A 1 104 ? 2.150 8.912 7.287 1.00 95.19 104 VAL A N 1
ATOM 781 C CA . VAL A 1 104 ? 1.547 10.251 7.369 1.00 95.19 104 VAL A CA 1
ATOM 782 C C . VAL A 1 104 ? 0.043 10.136 7.642 1.00 95.19 104 VAL A C 1
ATOM 784 O O . VAL A 1 104 ? -0.502 9.027 7.578 1.00 95.19 104 VAL A O 1
ATOM 787 N N . PRO A 1 105 ? -0.656 11.235 7.976 1.00 91.88 105 PRO A N 1
ATOM 788 C CA . PRO A 1 105 ? -2.113 11.228 8.035 1.00 91.88 105 PRO A CA 1
ATOM 789 C C . PRO A 1 105 ? -2.709 10.797 6.688 1.00 91.88 105 PRO A C 1
ATOM 791 O O . PRO A 1 105 ? -2.473 11.438 5.669 1.00 91.88 105 PRO A O 1
ATOM 794 N N . GLN A 1 106 ? -3.490 9.713 6.682 1.00 85.62 106 GLN A N 1
ATOM 795 C CA . GLN A 1 106 ? -4.072 9.150 5.455 1.00 85.62 106 GLN A CA 1
ATOM 796 C C . GLN A 1 106 ? -5.003 10.142 4.738 1.00 85.62 106 GLN A C 1
ATOM 798 O O . GLN A 1 106 ? -5.041 10.173 3.515 1.00 85.62 106 GLN A O 1
ATOM 803 N N . GLU A 1 107 ? -5.725 10.965 5.500 1.00 88.62 107 GLU A N 1
ATOM 804 C CA . GLU A 1 107 ? -6.649 11.985 4.980 1.00 88.62 107 GLU A CA 1
ATOM 805 C C . GLU A 1 107 ? -5.926 13.238 4.452 1.00 88.62 107 GLU A C 1
ATOM 807 O O . GLU A 1 107 ? -6.549 14.092 3.832 1.00 88.62 107 GLU A O 1
ATOM 812 N N . ALA A 1 108 ? -4.617 13.364 4.699 1.00 93.62 108 ALA A N 1
ATOM 813 C CA . ALA A 1 108 ? -3.834 14.550 4.367 1.00 93.62 108 ALA A CA 1
ATOM 814 C C . ALA A 1 108 ? -2.381 14.173 4.045 1.00 93.62 108 ALA A C 1
ATOM 816 O O . ALA A 1 108 ? -1.442 14.582 4.732 1.00 93.62 108 ALA A O 1
ATOM 817 N N . VAL A 1 109 ? -2.197 13.355 3.006 1.00 95.31 109 VAL A N 1
ATOM 818 C CA . VAL A 1 109 ? -0.867 12.971 2.521 1.00 95.31 109 VAL A CA 1
ATOM 819 C C . VAL A 1 109 ? -0.177 14.191 1.887 1.00 95.31 109 VAL A C 1
ATOM 821 O O . VAL A 1 109 ? -0.684 14.717 0.895 1.00 95.31 109 VAL A O 1
ATOM 824 N N . PRO A 1 110 ? 0.993 14.640 2.384 1.00 97.12 110 PRO A N 1
ATOM 825 C CA . PRO A 1 110 ? 1.726 15.736 1.754 1.00 97.12 110 PRO A CA 1
ATOM 826 C C . PRO A 1 110 ? 2.248 15.344 0.366 1.00 97.12 110 PRO A C 1
ATOM 828 O O . PRO A 1 110 ? 2.838 14.274 0.212 1.00 97.12 110 PRO A O 1
ATOM 831 N N . ALA A 1 111 ? 2.124 16.235 -0.624 1.00 96.00 111 ALA A N 1
ATOM 832 C CA . ALA A 1 111 ? 2.549 15.968 -2.004 1.00 96.00 111 ALA A CA 1
ATOM 833 C C . ALA A 1 111 ? 4.036 15.578 -2.113 1.00 96.00 111 ALA A C 1
ATOM 835 O O . ALA A 1 111 ? 4.375 14.618 -2.800 1.00 96.00 111 ALA A O 1
ATOM 836 N N . ALA A 1 112 ? 4.914 16.261 -1.370 1.00 96.88 112 ALA A N 1
ATOM 837 C CA . ALA A 1 112 ? 6.340 15.933 -1.326 1.00 96.88 112 ALA A CA 1
ATOM 838 C C . ALA A 1 112 ? 6.594 14.504 -0.813 1.00 96.88 112 ALA A C 1
ATOM 840 O O . ALA A 1 112 ? 7.426 13.789 -1.363 1.00 96.88 112 ALA A O 1
ATOM 841 N N . LYS A 1 113 ? 5.828 14.055 0.194 1.00 97.12 113 LYS A N 1
ATOM 842 C CA . LYS A 1 113 ? 5.946 12.691 0.721 1.00 97.12 113 LYS A CA 1
ATOM 843 C C . LYS A 1 113 ? 5.383 11.658 -0.254 1.00 97.12 113 LYS A C 1
ATOM 845 O O . LYS A 1 113 ? 5.967 10.590 -0.393 1.00 97.12 113 LYS A O 1
ATOM 850 N N . ALA A 1 114 ? 4.280 11.966 -0.939 1.00 96.12 114 ALA A N 1
ATOM 851 C CA . ALA A 1 114 ? 3.740 11.094 -1.980 1.00 96.12 114 ALA A CA 1
ATOM 852 C C . ALA A 1 114 ? 4.751 10.886 -3.121 1.00 96.12 114 ALA A C 1
ATOM 854 O O . ALA A 1 114 ? 4.950 9.752 -3.549 1.00 96.12 114 ALA A O 1
ATOM 855 N N . ALA A 1 115 ? 5.423 11.954 -3.566 1.00 96.31 115 ALA A N 1
ATOM 856 C CA . ALA A 1 115 ? 6.469 11.878 -4.586 1.00 96.31 115 ALA A CA 1
ATOM 857 C C . ALA A 1 115 ? 7.673 11.043 -4.117 1.00 96.31 115 ALA A C 1
ATOM 859 O O . ALA A 1 115 ? 8.101 10.141 -4.829 1.00 96.31 115 ALA A O 1
ATOM 860 N N . GLU A 1 116 ? 8.155 11.274 -2.893 1.00 97.56 116 GLU A N 1
ATOM 861 C CA . GLU A 1 116 ? 9.232 10.485 -2.284 1.00 97.56 116 GLU A CA 1
ATOM 862 C C . GLU A 1 116 ? 8.882 8.990 -2.213 1.00 97.56 116 GLU A C 1
ATOM 864 O O . GLU A 1 116 ? 9.646 8.150 -2.686 1.00 97.56 116 GLU A O 1
ATOM 869 N N . VAL A 1 117 ? 7.708 8.641 -1.670 1.00 98.00 117 VAL A N 1
ATOM 870 C CA . VAL A 1 117 ? 7.259 7.242 -1.573 1.00 98.00 117 VAL A CA 1
ATOM 871 C C . VAL A 1 117 ? 7.109 6.612 -2.955 1.00 98.00 117 VAL A C 1
ATOM 873 O O . VAL A 1 117 ? 7.541 5.476 -3.149 1.00 98.00 117 VAL A O 1
ATOM 876 N N . ARG A 1 118 ? 6.537 7.339 -3.923 1.00 96.38 118 ARG A N 1
ATOM 877 C CA . ARG A 1 118 ? 6.426 6.884 -5.314 1.00 96.38 118 ARG A CA 1
ATOM 878 C C . ARG A 1 118 ? 7.800 6.521 -5.873 1.00 96.38 118 ARG A C 1
ATOM 880 O O . ARG A 1 118 ? 7.964 5.415 -6.383 1.00 96.38 118 ARG A O 1
ATOM 887 N N . ASP A 1 119 ? 8.770 7.424 -5.766 1.00 96.56 119 ASP A N 1
ATOM 888 C CA . ASP A 1 119 ? 10.098 7.244 -6.361 1.00 96.56 119 ASP A CA 1
ATOM 889 C C . ASP A 1 119 ? 10.856 6.085 -5.704 1.00 96.56 119 ASP A C 1
ATOM 891 O O . ASP A 1 119 ? 11.454 5.264 -6.401 1.00 96.56 119 ASP A O 1
ATOM 895 N N . LEU A 1 120 ? 10.752 5.945 -4.379 1.00 97.88 120 LEU A N 1
ATOM 896 C CA . LEU A 1 120 ? 11.322 4.814 -3.642 1.00 97.88 120 LEU A CA 1
ATOM 897 C C . LEU A 1 120 ? 10.686 3.478 -4.052 1.00 97.88 120 LEU A C 1
ATOM 899 O O . LEU A 1 120 ? 11.398 2.501 -4.290 1.00 97.88 120 LEU A O 1
ATOM 903 N N . MET A 1 121 ? 9.356 3.419 -4.167 1.00 97.69 121 MET A N 1
ATOM 904 C CA . MET A 1 121 ? 8.646 2.193 -4.547 1.00 97.69 121 MET A CA 1
ATOM 905 C C . MET A 1 121 ? 8.898 1.797 -6.008 1.00 97.69 121 MET A C 1
ATOM 907 O O . MET A 1 121 ? 9.086 0.612 -6.285 1.00 97.69 121 MET A O 1
ATOM 911 N N . LEU A 1 122 ? 8.961 2.759 -6.936 1.00 94.62 122 LEU A N 1
ATOM 912 C CA . LEU A 1 122 ? 9.345 2.499 -8.328 1.00 94.62 122 LEU A CA 1
ATOM 913 C C . LEU A 1 122 ? 10.808 2.058 -8.429 1.00 94.62 122 LEU A C 1
ATOM 915 O O . LEU A 1 122 ?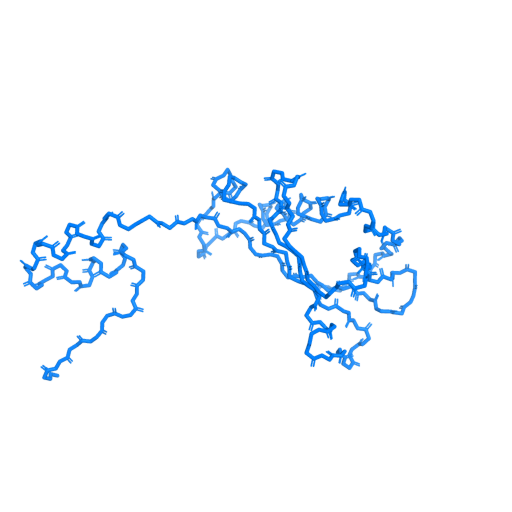 11.111 1.097 -9.135 1.00 94.62 122 LEU A O 1
ATOM 919 N N . GLY A 1 123 ? 11.709 2.704 -7.687 1.00 93.19 123 GLY A N 1
ATOM 920 C CA . GLY A 1 123 ? 13.106 2.286 -7.591 1.00 93.19 123 GLY A CA 1
ATOM 921 C C . GLY A 1 123 ? 13.235 0.832 -7.132 1.00 93.19 123 GLY A C 1
ATOM 922 O O . GLY A 1 123 ? 13.966 0.057 -7.747 1.00 93.19 123 GLY A O 1
ATOM 923 N N . ALA A 1 124 ? 12.464 0.440 -6.116 1.00 94.94 124 ALA A N 1
ATOM 924 C CA . ALA A 1 124 ? 12.441 -0.926 -5.609 1.00 94.94 124 ALA A CA 1
ATOM 925 C C . ALA A 1 124 ? 11.860 -1.936 -6.612 1.00 94.94 124 ALA A C 1
ATOM 927 O O . ALA A 1 124 ? 12.414 -3.024 -6.742 1.00 94.94 124 ALA A O 1
ATOM 928 N N . LEU A 1 125 ? 10.800 -1.583 -7.354 1.00 92.81 125 LEU A N 1
ATOM 929 C CA . LEU A 1 125 ? 10.241 -2.430 -8.418 1.00 92.81 125 LEU A CA 1
ATOM 930 C C . LEU A 1 125 ? 11.311 -2.795 -9.449 1.00 92.81 125 LEU A C 1
ATOM 932 O O . LEU A 1 125 ? 11.493 -3.964 -9.780 1.00 92.81 125 LEU A O 1
ATOM 936 N N . PHE A 1 126 ? 12.040 -1.794 -9.933 1.00 90.50 126 PHE A N 1
ATOM 937 C CA . PHE A 1 126 ? 13.062 -1.995 -10.955 1.00 90.50 126 PHE A CA 1
ATOM 938 C C . PHE A 1 126 ? 14.380 -2.573 -10.422 1.00 90.50 126 PHE A C 1
ATOM 940 O O . PHE A 1 126 ? 15.268 -2.882 -11.215 1.00 90.50 126 PHE A O 1
ATOM 947 N N . ALA A 1 127 ? 14.521 -2.711 -9.104 1.00 89.94 127 ALA A N 1
ATOM 948 C CA . ALA A 1 127 ? 15.630 -3.418 -8.475 1.00 89.94 127 ALA A CA 1
ATOM 949 C C . ALA A 1 127 ? 15.350 -4.924 -8.300 1.00 89.94 127 ALA A C 1
ATOM 951 O O . ALA A 1 127 ? 16.267 -5.670 -7.956 1.00 89.94 127 ALA A O 1
ATOM 952 N N . ILE A 1 128 ? 14.114 -5.391 -8.534 1.00 87.88 128 ILE A N 1
ATOM 953 C CA . ILE A 1 128 ? 13.781 -6.820 -8.473 1.00 87.88 128 ILE A CA 1
ATOM 954 C C . ILE A 1 128 ? 14.535 -7.566 -9.591 1.00 87.88 128 ILE A C 1
ATOM 956 O O . ILE A 1 128 ? 14.358 -7.244 -10.770 1.00 87.88 128 ILE A O 1
ATOM 960 N N . PRO A 1 129 ? 15.322 -8.611 -9.270 1.00 83.56 129 PRO A N 1
ATOM 961 C CA . PRO A 1 129 ? 15.981 -9.428 -10.282 1.00 83.56 129 PRO A CA 1
ATOM 962 C C . PRO A 1 129 ? 14.985 -10.029 -11.280 1.00 83.56 129 PRO A C 1
ATOM 964 O O . PRO A 1 129 ? 13.970 -10.606 -10.897 1.00 83.56 129 PRO A O 1
ATOM 967 N N . GLY A 1 130 ? 15.288 -9.907 -12.572 1.00 77.25 130 GLY A N 1
ATOM 968 C CA . GLY A 1 130 ? 14.427 -10.402 -13.649 1.00 77.25 130 GLY A CA 1
ATOM 969 C C . GLY A 1 130 ? 13.301 -9.450 -14.061 1.00 77.25 130 GLY A C 1
ATOM 970 O O . GLY A 1 130 ? 12.679 -9.699 -15.090 1.00 77.25 130 GLY A O 1
ATOM 971 N N . VAL A 1 131 ? 13.077 -8.343 -13.339 1.00 80.62 131 VAL A N 1
ATOM 972 C CA . VAL A 1 131 ? 12.269 -7.231 -13.855 1.00 80.62 131 VAL A CA 1
ATOM 973 C C . VAL A 1 131 ? 13.132 -6.428 -14.819 1.00 80.62 131 VAL A C 1
ATOM 975 O O . VAL A 1 131 ? 14.092 -5.767 -14.423 1.00 80.62 131 VAL A O 1
ATOM 978 N N . SER A 1 132 ? 12.822 -6.488 -16.113 1.00 68.81 132 SER A N 1
ATOM 979 C CA . SER A 1 132 ? 13.559 -5.705 -17.104 1.00 68.81 132 SER A CA 1
ATOM 980 C C . SER A 1 132 ? 13.154 -4.231 -17.026 1.00 68.81 132 SER A C 1
ATOM 982 O O . SER A 1 132 ? 12.001 -3.901 -17.312 1.00 68.81 132 SER A O 1
ATOM 984 N N . LYS A 1 133 ? 14.104 -3.336 -16.718 1.00 62.44 133 LYS A N 1
ATOM 985 C CA . LYS A 1 133 ? 13.981 -1.910 -17.059 1.00 62.44 133 LYS A CA 1
ATOM 986 C C . LYS A 1 133 ? 13.949 -1.795 -18.579 1.00 62.44 133 LYS A C 1
ATOM 988 O O . LYS A 1 133 ? 14.923 -2.150 -19.238 1.00 62.44 133 LYS A O 1
ATOM 993 N N . ARG A 1 134 ? 12.860 -1.283 -19.134 1.00 55.75 134 ARG A N 1
ATOM 994 C CA . ARG A 1 134 ? 12.870 -0.682 -20.470 1.00 55.75 134 ARG A CA 1
ATOM 995 C C . ARG A 1 134 ? 12.635 0.809 -20.262 1.00 55.75 134 ARG A C 1
ATOM 997 O O . ARG A 1 134 ? 11.852 1.169 -19.387 1.00 55.75 134 ARG A O 1
ATOM 1004 N N . GLU A 1 135 ? 13.445 1.646 -20.908 1.00 42.88 135 GLU A N 1
ATOM 1005 C CA . GLU A 1 135 ? 13.537 3.079 -20.606 1.00 42.88 135 GLU A CA 1
ATOM 1006 C C . GLU A 1 135 ? 12.155 3.731 -20.571 1.00 42.88 135 GLU A C 1
ATOM 1008 O O . GLU A 1 135 ? 11.454 3.804 -21.573 1.00 42.88 135 GLU A O 1
ATOM 1013 N N . VAL A 1 136 ? 11.755 4.227 -19.402 1.00 46.00 136 VAL A N 1
ATOM 1014 C CA . VAL A 1 136 ? 10.516 4.989 -19.275 1.00 46.00 136 VAL A CA 1
ATOM 1015 C C . VAL A 1 136 ? 10.805 6.379 -19.836 1.00 46.00 136 VAL A C 1
ATOM 1017 O O . VAL A 1 136 ? 11.366 7.232 -19.147 1.00 46.00 136 VAL A O 1
ATOM 1020 N N . GLY A 1 137 ? 10.489 6.594 -21.114 1.00 42.12 137 GLY A N 1
ATOM 1021 C CA . GLY A 1 137 ? 10.418 7.940 -21.674 1.00 42.12 137 GLY A CA 1
ATOM 1022 C C . GLY A 1 137 ? 9.408 8.777 -20.874 1.00 42.12 137 GLY A C 1
ATOM 1023 O O . GLY A 1 137 ? 8.429 8.225 -20.366 1.00 42.12 137 GLY A O 1
ATOM 1024 N N . PRO A 1 138 ? 9.622 10.092 -20.703 1.00 36.25 138 PRO A N 1
ATOM 1025 C CA . PRO A 1 138 ? 8.720 10.919 -19.917 1.00 36.25 138 PRO A CA 1
ATOM 1026 C C . PRO A 1 138 ? 7.405 11.118 -20.680 1.00 36.25 138 PRO A C 1
ATOM 1028 O O . PRO A 1 138 ? 7.281 12.035 -21.485 1.00 36.25 138 PRO A O 1
ATOM 1031 N N . ALA A 1 139 ? 6.406 10.282 -20.411 1.00 41.34 139 ALA A N 1
ATOM 1032 C CA . ALA A 1 139 ? 5.030 10.527 -20.822 1.00 41.34 139 ALA A CA 1
ATOM 1033 C C . ALA A 1 139 ? 4.236 11.020 -19.604 1.00 41.34 139 ALA A C 1
ATOM 1035 O O . ALA A 1 139 ? 3.542 10.254 -18.943 1.00 41.34 139 ALA A O 1
ATOM 1036 N N . TRP A 1 140 ? 4.371 12.308 -19.269 1.00 40.06 140 TRP A N 1
ATOM 1037 C CA . TRP A 1 140 ? 3.542 12.947 -18.241 1.00 40.06 140 TRP A CA 1
ATOM 1038 C C . TRP A 1 140 ? 2.524 13.887 -18.894 1.00 40.06 140 TRP A C 1
ATOM 1040 O O . TRP A 1 140 ? 2.897 14.796 -19.637 1.00 40.06 140 TRP A O 1
ATOM 1050 N N . ARG A 1 141 ? 1.240 13.702 -18.568 1.00 31.34 141 ARG A N 1
ATOM 1051 C CA . ARG A 1 141 ? 0.211 14.750 -18.633 1.00 31.34 141 ARG A CA 1
ATOM 1052 C C . ARG A 1 141 ? -0.374 14.921 -17.230 1.00 31.34 141 ARG A C 1
ATOM 1054 O O . ARG A 1 141 ? -0.688 13.922 -16.586 1.00 31.34 141 ARG A O 1
ATOM 1061 N N . ALA A 1 142 ? -0.413 16.173 -16.772 1.00 31.52 142 ALA A N 1
ATOM 1062 C CA . ALA A 1 142 ? -1.057 16.599 -15.529 1.00 31.52 142 ALA A CA 1
ATOM 1063 C C . ALA A 1 142 ? -2.584 16.585 -15.660 1.00 31.52 142 ALA A C 1
ATOM 1065 O O . ALA A 1 142 ? -3.067 16.785 -16.801 1.00 31.52 142 ALA A O 1
#

Secondary structure (DSSP, 8-state):
-------S-HHHHHHHHGGGT-HHHHHHHHH-------EEEEEEESSSS--PPBPGGG-SEEE-SS-SSEEEEEEHHHHH---TTSEEEEEEEE-HHHHHHT---GGG--HHHHHHHHHHHHHHHHHSTT-B----------